Protein AF-A0A934YVG6-F1 (afdb_monomer_lite)

Secondary structure (DSSP, 8-state):
-HHHHHHHHHTTS---PPPP---GGGGTTS-GGG--TTTTHHHHHHHHHHH--HHHHHHHHHHH-HHHHHHHHHH-SS--HHHHHHHHHHHT--GGGSHHHHTTTTT-TTS-HHHHHHHHHHHH-PPPPPPPPTTGGG--

pLDDT: mean 76.4, std 20.58, range [34.06, 97.19]

Sequence (140 aa):
MIARIAIVYLCKAMTTKPIPVFARRIFWDVDFDKLDYEGKADFVIERVCTWGDVPDIRQVRRYYGDEQVLAVLLAAENMPSVSLYFWSSVLNRPVTDFKSYNVGEEEKPYNTKRAYFDRLNEIHGLPPMPEPHPAILRMS

Foldseek 3Di:
DVVVVVVVVVVVPDPPQPDFDFDCVLVVPDDPVPDDCPVPVLVQLLSCLQPNDPSSNVSNCSRCNPVRSVVSQQADQAHDPVSLVVCCVVVVHDSVSRNNVVNPPPDDCPPDPQSVVVVVCVVPVDDRDDDPDVVVVPPD

Structure (mmCIF, N/CA/C/O backbone):
data_AF-A0A934YVG6-F1
#
_entry.id   AF-A0A934YVG6-F1
#
loop_
_atom_site.group_PDB
_atom_site.id
_atom_site.type_symbol
_atom_site.label_atom_id
_atom_site.label_alt_id
_atom_site.label_comp_id
_atom_site.label_asym_id
_atom_site.label_entity_id
_atom_site.label_seq_id
_atom_site.pdbx_PDB_ins_code
_atom_site.Cartn_x
_atom_site.Cartn_y
_atom_site.Cartn_z
_atom_site.occupancy
_atom_site.B_iso_or_equiv
_atom_site.auth_seq_id
_atom_site.auth_comp_id
_atom_site.auth_asym_id
_atom_site.auth_atom_id
_atom_site.pdbx_PDB_model_num
ATOM 1 N N . MET A 1 1 ? -6.912 31.605 18.851 1.00 50.69 1 MET A N 1
ATOM 2 C CA . MET A 1 1 ? -6.323 30.607 17.923 1.00 50.69 1 MET A CA 1
ATOM 3 C C . MET A 1 1 ? -6.491 29.156 18.393 1.00 50.69 1 MET A C 1
ATOM 5 O O . MET A 1 1 ? -6.635 28.283 17.553 1.00 50.69 1 MET A O 1
ATOM 9 N N . ILE A 1 2 ? -6.556 28.895 19.706 1.00 54.25 2 ILE A N 1
ATOM 10 C CA . ILE A 1 2 ? -6.604 27.541 20.300 1.00 54.25 2 ILE A CA 1
ATOM 11 C C . ILE A 1 2 ? -7.954 26.818 20.064 1.00 54.25 2 ILE A C 1
ATOM 13 O O . ILE A 1 2 ? -7.976 25.627 19.770 1.00 54.25 2 ILE A O 1
ATOM 17 N N . ALA A 1 3 ? -9.082 27.541 20.071 1.00 46.38 3 ALA A N 1
ATOM 18 C CA . ALA A 1 3 ? -10.415 26.951 19.870 1.00 46.38 3 ALA A CA 1
ATOM 19 C C . ALA A 1 3 ? -10.666 26.401 18.447 1.00 46.38 3 ALA A C 1
ATOM 21 O O . ALA A 1 3 ? -11.414 25.444 18.283 1.00 46.38 3 ALA A O 1
ATOM 22 N N . ARG A 1 4 ? -10.017 26.959 17.411 1.00 51.03 4 ARG A N 1
ATOM 23 C CA . ARG A 1 4 ? -10.139 26.460 16.025 1.00 51.03 4 ARG A CA 1
ATOM 24 C C . ARG A 1 4 ? -9.427 25.126 15.823 1.00 51.03 4 ARG A C 1
ATOM 26 O O . ARG A 1 4 ? -9.911 24.296 15.067 1.00 51.03 4 ARG A O 1
ATOM 33 N N . ILE A 1 5 ? -8.311 24.920 16.522 1.00 52.09 5 ILE A N 1
ATOM 34 C CA . ILE A 1 5 ? -7.564 23.661 16.488 1.00 52.09 5 ILE A CA 1
ATOM 35 C C . ILE A 1 5 ? -8.397 22.575 17.184 1.00 52.09 5 ILE A C 1
ATOM 37 O O . ILE A 1 5 ? -8.658 21.539 16.587 1.00 52.09 5 ILE A O 1
ATOM 41 N N . ALA A 1 6 ? -8.931 22.848 18.379 1.00 46.31 6 ALA A N 1
ATOM 42 C CA . ALA A 1 6 ? -9.760 21.887 19.112 1.00 46.31 6 ALA A CA 1
ATOM 43 C C . ALA A 1 6 ? -11.020 21.431 18.342 1.00 46.31 6 ALA A C 1
ATOM 45 O O . ALA A 1 6 ? -11.365 20.255 18.398 1.00 46.31 6 ALA A O 1
ATOM 46 N N . ILE A 1 7 ? -11.674 22.316 17.575 1.00 45.75 7 ILE A N 1
ATOM 47 C CA . ILE A 1 7 ? -12.848 21.963 16.749 1.00 45.75 7 ILE A CA 1
ATOM 48 C C . ILE A 1 7 ? -12.477 21.002 15.605 1.00 45.75 7 ILE A C 1
ATOM 50 O O . ILE A 1 7 ? -13.234 20.075 15.323 1.00 45.75 7 ILE A O 1
ATOM 54 N N . VAL A 1 8 ? -11.300 21.161 14.985 1.00 51.47 8 VAL A N 1
ATOM 55 C CA . VAL A 1 8 ? -10.796 20.211 13.973 1.00 51.47 8 VAL A CA 1
ATOM 56 C C . VAL A 1 8 ? -10.489 18.847 14.604 1.00 51.47 8 VAL A C 1
ATOM 58 O O . VAL A 1 8 ? -10.808 17.818 14.014 1.00 51.47 8 VAL A O 1
ATOM 61 N N . TYR A 1 9 ? -9.926 18.824 15.817 1.00 50.53 9 TYR A N 1
ATOM 62 C CA . TYR A 1 9 ? -9.616 17.574 16.522 1.00 50.53 9 TYR A CA 1
ATOM 63 C C . TYR A 1 9 ? -10.865 16.852 17.062 1.00 50.53 9 TYR A C 1
ATOM 65 O O . TYR A 1 9 ? -10.904 15.625 17.041 1.00 50.53 9 TYR A O 1
ATOM 73 N N . LEU A 1 10 ? -11.911 17.577 17.474 1.00 46.50 10 LEU A N 1
ATOM 74 C CA . LEU A 1 10 ? -13.165 16.985 17.967 1.00 46.50 10 LEU A CA 1
ATOM 75 C C . LEU A 1 10 ? -14.041 16.396 16.847 1.00 46.50 10 LEU A C 1
ATOM 77 O O . LEU A 1 10 ? -14.759 15.431 17.087 1.00 46.50 10 LEU A O 1
ATOM 81 N N . CYS A 1 11 ? -13.957 16.914 15.617 1.00 42.84 11 CYS A N 1
ATOM 82 C CA . CYS A 1 11 ? -14.774 16.437 14.491 1.00 42.84 11 CYS A CA 1
ATOM 83 C C . CYS A 1 11 ? -14.240 15.150 13.828 1.00 42.84 11 CYS A C 1
ATOM 85 O O . CYS A 1 11 ? -14.909 14.569 12.977 1.00 42.84 11 CYS A O 1
ATOM 87 N N . LYS A 1 12 ? -13.047 14.670 14.214 1.00 47.03 12 LYS A N 1
ATOM 88 C CA . LYS A 1 12 ? -12.514 13.372 13.754 1.00 47.03 12 LYS A CA 1
ATOM 89 C C . LYS A 1 12 ? -13.061 12.186 14.562 1.00 47.03 12 LYS A C 1
ATOM 91 O O . LYS A 1 12 ? -12.696 11.042 14.305 1.00 47.03 12 LYS A O 1
ATOM 96 N N . ALA A 1 13 ? -13.940 12.453 15.528 1.00 49.03 13 ALA A N 1
ATOM 97 C CA . ALA A 1 13 ? -14.611 11.443 16.322 1.00 49.03 13 ALA A CA 1
ATOM 98 C C . ALA A 1 13 ? -15.900 10.965 15.624 1.00 49.03 13 ALA A C 1
ATOM 100 O O . ALA A 1 13 ? -16.865 11.711 15.484 1.00 49.03 13 ALA A O 1
ATOM 101 N N . MET A 1 14 ? -15.908 9.670 15.287 1.00 50.28 14 MET A N 1
ATOM 102 C CA . MET A 1 14 ? -17.097 8.812 15.171 1.00 50.28 14 MET A CA 1
ATOM 103 C C . MET A 1 14 ? -17.948 8.928 13.895 1.00 50.28 14 MET A C 1
ATOM 105 O O . MET A 1 14 ? -19.163 9.098 13.956 1.00 50.28 14 MET A O 1
ATOM 109 N N . THR A 1 15 ? -17.349 8.663 12.731 1.00 51.91 15 THR A N 1
ATOM 110 C CA . THR A 1 15 ? -18.096 7.894 11.720 1.00 51.91 15 THR A CA 1
ATOM 111 C C . THR A 1 15 ? -17.746 6.429 11.946 1.00 51.91 15 THR A C 1
ATOM 113 O O . THR A 1 15 ? -16.593 6.035 11.793 1.00 51.91 15 THR A O 1
ATOM 116 N N . THR A 1 16 ? -18.702 5.617 12.394 1.00 61.06 16 THR A N 1
ATOM 117 C CA . THR A 1 16 ? -18.528 4.164 12.470 1.00 61.06 16 THR A CA 1
ATOM 118 C C . THR A 1 16 ? -18.452 3.640 11.040 1.00 61.06 16 THR A C 1
ATOM 120 O O . THR A 1 16 ? -19.460 3.324 10.408 1.00 61.06 16 THR A O 1
ATOM 123 N N . LYS A 1 17 ? -17.242 3.640 10.470 1.00 68.31 17 LYS A N 1
ATOM 124 C CA . LYS A 1 17 ? -17.020 3.083 9.140 1.00 68.31 17 LYS A CA 1
ATOM 125 C C . LYS A 1 17 ? -17.431 1.611 9.190 1.00 68.31 17 LYS A C 1
ATOM 127 O O . LYS A 1 17 ? -16.977 0.897 10.086 1.00 68.31 17 LYS A O 1
ATOM 132 N N . PRO A 1 18 ? -18.300 1.148 8.277 1.00 80.56 18 PRO A N 1
ATOM 133 C CA . PRO A 1 18 ? -18.661 -0.257 8.242 1.00 80.56 18 PRO A CA 1
ATOM 134 C C . PRO A 1 18 ? -17.388 -1.074 8.031 1.00 80.56 18 PRO A C 1
ATOM 136 O O . PRO A 1 18 ? -16.588 -0.747 7.152 1.00 80.56 18 PRO A O 1
ATOM 139 N N . ILE A 1 19 ? -17.207 -2.098 8.866 1.00 84.19 19 ILE A N 1
ATOM 140 C CA . ILE A 1 19 ? -16.047 -2.990 8.809 1.00 84.19 19 ILE A CA 1
ATOM 141 C C . ILE A 1 19 ? -15.961 -3.560 7.386 1.00 84.19 19 ILE A C 1
ATOM 143 O O . ILE A 1 19 ? -16.972 -4.063 6.877 1.00 84.19 19 ILE A O 1
ATOM 147 N N . PRO A 1 20 ? -14.802 -3.452 6.716 1.00 88.06 20 PRO A N 1
ATOM 148 C CA . PRO A 1 20 ? -14.662 -3.955 5.367 1.00 88.06 20 PRO A CA 1
ATOM 149 C C . PRO A 1 20 ? -14.664 -5.483 5.405 1.00 88.06 20 PRO A C 1
ATOM 151 O O . PRO A 1 20 ? -14.121 -6.106 6.316 1.00 88.06 20 PRO A O 1
ATOM 154 N N . VAL A 1 21 ? -15.272 -6.095 4.393 1.00 90.75 21 VAL A N 1
ATOM 155 C CA . VAL A 1 21 ? -15.251 -7.549 4.221 1.00 90.75 21 VAL A CA 1
ATOM 156 C C . VAL A 1 21 ? -14.331 -7.863 3.056 1.00 90.75 21 VAL A C 1
ATOM 158 O O . VAL A 1 21 ? -14.635 -7.503 1.920 1.00 90.75 21 VAL A O 1
ATOM 161 N N . PHE A 1 22 ? -13.222 -8.534 3.355 1.00 94.06 22 PHE A N 1
ATOM 162 C CA . PHE A 1 22 ? -12.253 -8.993 2.365 1.00 94.06 22 PHE A CA 1
ATOM 163 C C . PHE A 1 22 ? -12.285 -10.510 2.219 1.00 94.06 22 PHE A C 1
ATOM 165 O O . PHE A 1 22 ? -12.614 -11.240 3.160 1.00 94.06 22 PHE A O 1
ATOM 172 N N . ALA A 1 23 ? -11.884 -11.006 1.052 1.00 94.06 23 ALA A N 1
ATOM 173 C CA . ALA A 1 23 ? -11.705 -12.434 0.858 1.00 94.06 23 ALA A CA 1
ATOM 174 C C . ALA A 1 23 ? -10.554 -12.986 1.725 1.00 94.06 23 ALA A C 1
ATOM 176 O O . ALA A 1 23 ? -9.406 -12.556 1.612 1.00 94.06 23 ALA A O 1
ATOM 177 N N . ARG A 1 24 ? -10.833 -14.024 2.531 1.00 93.75 24 ARG A N 1
ATOM 178 C CA . ARG A 1 24 ? -9.844 -14.661 3.432 1.00 93.75 24 ARG A CA 1
ATOM 179 C C . ARG A 1 24 ? -8.563 -15.116 2.720 1.00 93.75 24 ARG A C 1
ATOM 181 O O . ARG A 1 24 ? -7.490 -15.050 3.304 1.00 93.75 24 ARG A O 1
ATOM 188 N N . ARG A 1 25 ? -8.657 -15.508 1.440 1.00 94.50 25 ARG A N 1
ATOM 189 C CA . ARG A 1 25 ? -7.515 -15.945 0.608 1.00 94.50 25 ARG A CA 1
ATOM 190 C C . ARG A 1 25 ? -6.390 -14.904 0.494 1.00 94.50 25 ARG A C 1
ATOM 192 O O . ARG A 1 25 ? -5.251 -15.275 0.239 1.00 94.50 25 ARG A O 1
ATOM 199 N N . ILE A 1 26 ? -6.708 -13.616 0.652 1.00 94.31 26 ILE A N 1
ATOM 200 C CA . ILE A 1 26 ? -5.741 -12.508 0.566 1.00 94.31 26 ILE A CA 1
ATOM 201 C C . ILE A 1 26 ? -4.760 -12.558 1.741 1.00 94.31 26 ILE A C 1
ATOM 203 O O . ILE A 1 26 ? -3.605 -12.175 1.598 1.00 94.31 26 ILE A O 1
ATOM 207 N N . PHE A 1 27 ? -5.217 -13.075 2.880 1.00 93.75 27 PHE A N 1
ATOM 208 C CA . PHE A 1 27 ? -4.524 -13.091 4.165 1.00 93.75 27 PHE A CA 1
ATOM 209 C C . PHE A 1 27 ? -4.129 -14.519 4.554 1.00 93.75 27 PHE A C 1
ATOM 211 O O . PHE A 1 27 ? -4.372 -14.964 5.670 1.00 93.75 27 PHE A O 1
ATOM 218 N N . TRP A 1 28 ? -3.573 -15.271 3.606 1.00 91.12 28 TRP A N 1
ATOM 219 C CA . TRP A 1 28 ? -3.294 -16.703 3.766 1.00 91.12 28 TRP A CA 1
ATOM 220 C C . TRP A 1 28 ? -2.248 -17.038 4.847 1.00 91.12 28 TRP A C 1
ATOM 222 O O . TRP A 1 28 ? -2.180 -18.180 5.291 1.00 91.12 28 TRP A O 1
ATOM 232 N N . ASP A 1 29 ? -1.439 -16.064 5.258 1.00 90.12 29 ASP A N 1
ATOM 233 C CA . ASP A 1 29 ? -0.310 -16.177 6.187 1.00 90.12 29 ASP A CA 1
ATOM 234 C C . ASP A 1 29 ? -0.582 -15.572 7.575 1.00 90.12 29 ASP A C 1
ATOM 236 O O . ASP A 1 29 ? 0.291 -15.607 8.443 1.00 90.12 29 ASP A O 1
ATOM 240 N N . VAL A 1 30 ? -1.776 -15.018 7.807 1.00 90.44 30 VAL A N 1
ATOM 241 C CA . VAL A 1 30 ? -2.144 -14.375 9.076 1.00 90.44 30 VAL A CA 1
ATOM 242 C C . VAL A 1 30 ? -3.489 -14.875 9.597 1.00 90.44 30 VAL A C 1
ATOM 244 O O . VAL A 1 30 ? -4.349 -15.337 8.851 1.00 90.44 30 VAL A O 1
ATOM 247 N N . ASP A 1 31 ? -3.682 -14.761 10.909 1.00 91.00 31 ASP A N 1
ATOM 248 C CA . ASP A 1 31 ? -4.956 -15.063 11.560 1.00 91.00 31 ASP A CA 1
ATOM 249 C C . ASP A 1 31 ? -5.998 -13.992 11.188 1.00 91.00 31 ASP A C 1
ATOM 251 O O . ASP A 1 31 ? -6.001 -12.888 11.739 1.00 91.00 31 ASP A O 1
ATOM 255 N N . PHE A 1 32 ? -6.857 -14.312 10.214 1.00 89.19 32 PHE A N 1
ATOM 256 C CA . PHE A 1 32 ? -7.852 -13.389 9.657 1.00 89.19 32 PHE A CA 1
ATOM 257 C C . PHE A 1 32 ? -8.804 -12.830 10.722 1.00 89.19 32 PHE A C 1
ATOM 259 O O . PHE A 1 32 ? -9.205 -11.671 10.639 1.00 89.19 32 PHE A O 1
ATOM 266 N N . ASP A 1 33 ? -9.150 -13.627 11.736 1.00 88.75 33 ASP A N 1
ATOM 267 C CA . ASP A 1 33 ? -10.123 -13.222 12.754 1.00 88.75 33 ASP A CA 1
ATOM 268 C C . ASP A 1 33 ? -9.512 -12.258 13.792 1.00 88.75 33 ASP A C 1
ATOM 270 O O . ASP A 1 33 ? -10.241 -11.606 14.538 1.00 88.75 33 ASP A O 1
ATOM 274 N N . LYS A 1 34 ? -8.179 -12.119 13.811 1.00 90.19 34 LYS A N 1
ATOM 275 C CA . LYS A 1 34 ? -7.431 -11.174 14.660 1.00 90.19 34 LYS A CA 1
ATOM 276 C C . LYS A 1 34 ? -6.796 -10.032 13.868 1.00 90.19 34 LYS A C 1
ATOM 278 O O . LYS A 1 34 ? -5.890 -9.363 14.370 1.00 90.19 34 LYS A O 1
ATOM 283 N N . LEU A 1 35 ? -7.221 -9.831 12.622 1.00 90.25 35 LEU A N 1
ATOM 284 C CA . LEU A 1 35 ? -6.667 -8.790 11.771 1.00 90.25 35 LEU A CA 1
ATOM 285 C C . LEU A 1 35 ? -7.022 -7.404 12.324 1.00 90.25 35 LEU A C 1
ATOM 287 O O . LEU A 1 35 ? -8.191 -7.062 12.496 1.00 90.25 35 LEU A O 1
ATOM 291 N N . ASP A 1 36 ? -5.993 -6.601 12.578 1.00 91.06 36 ASP A N 1
ATOM 292 C CA . ASP A 1 36 ? -6.145 -5.217 13.012 1.00 91.06 36 ASP A CA 1
ATOM 293 C C . ASP A 1 36 ? -6.190 -4.288 11.794 1.00 91.06 36 ASP A C 1
ATOM 295 O O . ASP A 1 36 ? -5.160 -3.958 11.200 1.00 91.06 36 ASP A O 1
ATOM 299 N N . TYR A 1 37 ? -7.401 -3.885 11.413 1.00 90.62 37 TYR A N 1
ATOM 300 C CA . TYR A 1 37 ? -7.628 -3.010 10.266 1.00 90.62 37 TYR A CA 1
ATOM 301 C C . TYR A 1 37 ? -7.074 -1.598 10.469 1.00 90.62 37 TYR A C 1
ATOM 303 O O . TYR A 1 37 ? -6.704 -0.963 9.484 1.00 90.62 37 TYR A O 1
ATOM 311 N N . GLU A 1 38 ? -7.005 -1.092 11.699 1.00 90.00 38 GLU A N 1
ATOM 312 C CA . GLU A 1 38 ? -6.574 0.285 11.960 1.00 90.00 38 GLU A CA 1
ATOM 313 C C . GLU A 1 38 ? -5.082 0.348 12.287 1.00 90.00 38 GLU A C 1
ATOM 315 O O . GLU A 1 38 ? -4.344 1.097 11.648 1.00 90.00 38 GLU A O 1
ATOM 320 N N . GLY A 1 39 ? -4.614 -0.480 13.223 1.00 91.50 39 GLY A N 1
ATOM 321 C CA . GLY A 1 39 ? -3.215 -0.497 13.655 1.00 91.50 39 GLY A CA 1
ATOM 322 C C . GLY A 1 39 ? -2.252 -1.101 12.632 1.00 91.50 39 GLY A C 1
ATOM 323 O O . GLY A 1 39 ? -1.046 -0.875 12.727 1.00 91.50 39 GLY A O 1
ATOM 324 N N . LYS A 1 40 ? -2.759 -1.836 11.631 1.00 93.38 40 LYS A N 1
ATOM 325 C CA . LYS A 1 40 ? -1.966 -2.393 10.520 1.00 93.38 40 LYS A CA 1
ATOM 326 C C . LYS A 1 40 ? -2.527 -2.022 9.145 1.00 93.38 40 LYS A C 1
ATOM 328 O O . LYS A 1 40 ? -2.461 -2.825 8.213 1.00 93.38 40 LYS A O 1
ATOM 333 N N . ALA A 1 41 ? -3.062 -0.808 9.009 1.00 94.75 41 ALA A N 1
ATOM 334 C CA . ALA A 1 41 ? -3.659 -0.325 7.764 1.00 94.75 41 ALA A CA 1
ATOM 335 C C . ALA A 1 41 ? -2.743 -0.510 6.542 1.00 94.75 41 ALA A C 1
ATOM 337 O O . ALA A 1 41 ? -3.196 -1.028 5.526 1.00 94.75 41 ALA A O 1
ATOM 338 N N . ASP A 1 42 ? -1.458 -0.168 6.660 1.00 95.62 42 ASP A N 1
ATOM 339 C CA . ASP A 1 42 ? -0.493 -0.264 5.558 1.00 95.62 42 ASP A CA 1
ATOM 340 C C . ASP A 1 42 ? -0.377 -1.702 5.033 1.00 95.62 42 ASP A C 1
ATOM 342 O O . ASP A 1 42 ? -0.504 -1.946 3.834 1.00 95.62 42 ASP A O 1
ATOM 346 N N . PHE A 1 43 ? -0.257 -2.672 5.947 1.00 95.00 43 PHE A N 1
ATOM 347 C CA . PHE A 1 43 ? -0.225 -4.097 5.616 1.00 95.00 43 PHE A CA 1
ATOM 348 C C . PHE A 1 43 ? -1.517 -4.554 4.928 1.00 95.00 43 PHE A C 1
ATOM 350 O O . PHE A 1 43 ? -1.471 -5.258 3.920 1.00 95.00 43 PHE A O 1
ATOM 357 N N . VAL A 1 44 ? -2.679 -4.156 5.455 1.00 95.81 44 VAL A N 1
ATOM 358 C CA . VAL A 1 44 ? -3.980 -4.545 4.890 1.00 95.81 44 VAL A CA 1
ATOM 359 C C . VAL A 1 44 ? -4.158 -3.968 3.487 1.00 95.81 44 VAL A C 1
ATOM 361 O O . VAL A 1 44 ? -4.526 -4.699 2.565 1.00 95.81 44 VAL A O 1
ATOM 364 N N . ILE A 1 45 ? -3.874 -2.676 3.315 1.00 96.88 45 ILE A N 1
ATOM 365 C CA . ILE A 1 45 ? -3.978 -1.975 2.035 1.00 96.88 45 ILE A CA 1
ATOM 366 C C . ILE A 1 45 ? -3.039 -2.617 1.017 1.00 96.88 45 ILE A C 1
ATOM 368 O O . ILE A 1 45 ? -3.500 -3.007 -0.053 1.00 96.88 45 ILE A O 1
ATOM 3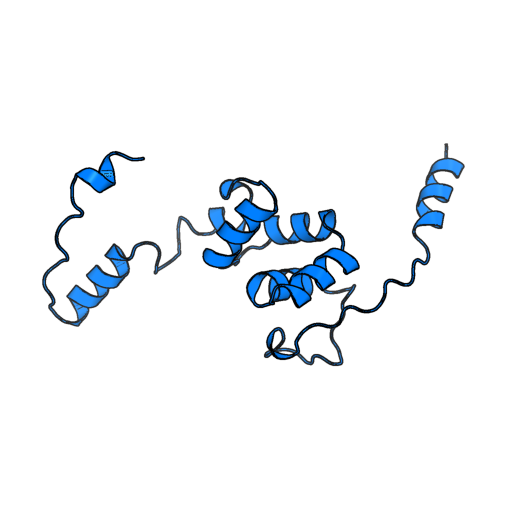72 N N . GLU A 1 46 ? -1.756 -2.789 1.343 1.00 95.25 46 GLU A N 1
ATOM 373 C CA . GLU A 1 46 ? -0.779 -3.378 0.425 1.00 95.25 46 GLU A CA 1
ATOM 374 C C . GLU A 1 46 ? -1.193 -4.796 -0.002 1.00 95.25 46 GLU A C 1
ATOM 376 O O . GLU A 1 46 ? -1.166 -5.121 -1.194 1.00 95.25 46 GLU A O 1
ATOM 381 N N . ARG A 1 47 ? -1.665 -5.631 0.936 1.00 94.69 47 ARG A N 1
ATOM 382 C CA . ARG A 1 47 ? -2.110 -7.003 0.637 1.00 94.69 47 ARG A CA 1
ATOM 383 C C . ARG A 1 47 ? -3.322 -7.031 -0.283 1.00 94.69 47 ARG A C 1
ATOM 385 O O . ARG A 1 47 ? -3.296 -7.742 -1.290 1.00 94.69 47 ARG A O 1
ATOM 392 N N . VAL A 1 48 ? -4.359 -6.255 0.024 1.00 96.56 48 VAL A N 1
ATOM 393 C CA . VAL A 1 48 ? -5.581 -6.197 -0.790 1.00 96.56 48 VAL A CA 1
ATOM 394 C C . VAL A 1 48 ? -5.297 -5.595 -2.163 1.00 96.56 48 VAL A C 1
ATOM 396 O O . VAL A 1 48 ? -5.754 -6.126 -3.168 1.00 96.56 48 VAL A O 1
ATOM 399 N N . CYS A 1 49 ? -4.503 -4.532 -2.241 1.00 95.69 49 CYS A N 1
ATOM 400 C CA . CYS A 1 49 ? -4.149 -3.903 -3.509 1.00 95.69 49 CYS A CA 1
ATOM 401 C C . CYS A 1 49 ? -3.237 -4.773 -4.387 1.00 95.69 49 CYS A C 1
ATOM 403 O O . CYS A 1 49 ? -3.145 -4.534 -5.591 1.00 95.69 49 CYS A O 1
ATOM 405 N N . THR A 1 50 ? -2.584 -5.781 -3.808 1.00 93.44 50 THR A N 1
ATOM 406 C CA . THR A 1 50 ? -1.731 -6.716 -4.548 1.00 93.44 50 THR A CA 1
ATOM 407 C C . THR A 1 50 ? -2.475 -7.983 -4.973 1.00 93.44 50 THR A C 1
ATOM 409 O O . THR A 1 50 ? -2.321 -8.422 -6.110 1.00 93.44 50 THR A O 1
ATOM 412 N N . TRP A 1 51 ? -3.280 -8.572 -4.083 1.00 93.94 51 TRP A N 1
ATOM 413 C CA . TRP A 1 51 ? -3.873 -9.907 -4.274 1.00 93.94 51 TRP A CA 1
ATOM 414 C C . TRP A 1 51 ? -5.408 -9.926 -4.290 1.00 93.94 51 TRP A C 1
ATOM 416 O O . TRP A 1 51 ? -6.013 -10.967 -4.567 1.00 93.94 51 TRP A O 1
ATOM 426 N N . GLY A 1 52 ? -6.043 -8.804 -3.955 1.00 94.75 52 GLY A N 1
ATOM 427 C CA . GLY A 1 52 ? -7.493 -8.655 -3.917 1.00 94.75 52 GLY A CA 1
ATOM 428 C C . GLY A 1 52 ? -8.110 -8.497 -5.301 1.00 94.75 52 GLY A C 1
ATOM 429 O O . GLY A 1 52 ? -7.451 -8.141 -6.278 1.00 94.75 52 GLY A O 1
ATOM 430 N N . ASP A 1 53 ? -9.407 -8.773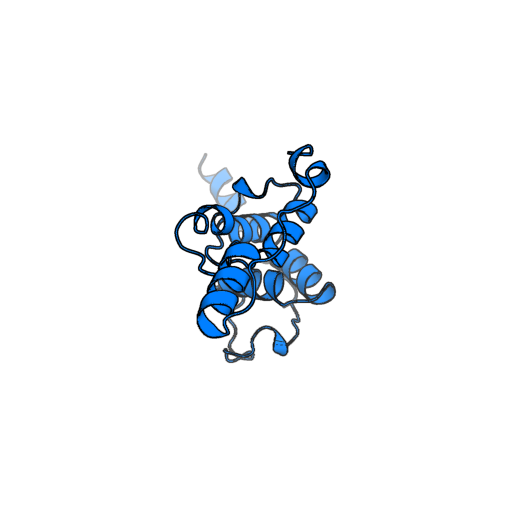 -5.379 1.00 95.19 53 ASP A N 1
ATOM 431 C CA . ASP A 1 53 ? -10.205 -8.525 -6.574 1.00 95.19 53 ASP A CA 1
ATOM 432 C C . ASP A 1 53 ? -10.896 -7.150 -6.535 1.00 95.19 53 ASP A C 1
ATOM 434 O O . ASP A 1 53 ? -10.728 -6.340 -5.623 1.00 95.19 53 ASP A O 1
ATOM 438 N N . VAL A 1 54 ? -11.672 -6.846 -7.576 1.00 94.94 54 VAL A N 1
ATOM 439 C CA . VAL A 1 54 ? -12.363 -5.556 -7.715 1.00 94.94 54 VAL A CA 1
ATOM 440 C C . VAL A 1 54 ? -13.308 -5.255 -6.532 1.00 94.94 54 VAL A C 1
ATOM 442 O O . VAL A 1 54 ? -13.356 -4.099 -6.097 1.00 94.94 54 VAL A O 1
ATOM 445 N N . PRO A 1 55 ? -14.111 -6.208 -6.013 1.00 95.62 55 PRO A N 1
ATOM 446 C CA . PRO A 1 55 ? -14.808 -6.049 -4.735 1.00 95.62 55 PRO A CA 1
ATOM 447 C C . PRO A 1 55 ? -13.898 -5.663 -3.563 1.00 95.62 55 PRO A C 1
ATOM 449 O O . PRO A 1 55 ? -14.194 -4.669 -2.897 1.00 95.62 55 PRO A O 1
ATOM 452 N N . ASP A 1 56 ? -12.798 -6.385 -3.339 1.00 96.12 56 ASP A N 1
ATOM 453 C CA . ASP A 1 56 ? -11.884 -6.114 -2.220 1.00 96.12 56 ASP A CA 1
ATOM 454 C C . ASP A 1 56 ? -11.264 -4.711 -2.331 1.00 96.12 56 ASP A C 1
ATOM 456 O O . ASP A 1 56 ? -11.269 -3.932 -1.376 1.00 96.12 56 ASP A O 1
ATOM 460 N N . ILE A 1 57 ? -10.814 -4.342 -3.533 1.00 95.25 57 ILE A N 1
ATOM 461 C CA . ILE A 1 57 ? -10.251 -3.020 -3.834 1.00 95.25 57 ILE A CA 1
ATOM 462 C C . ILE A 1 57 ? -11.264 -1.907 -3.532 1.00 95.25 57 ILE A C 1
ATOM 464 O O . ILE A 1 57 ? -10.916 -0.882 -2.940 1.00 95.25 57 ILE A O 1
ATOM 468 N N . ARG A 1 58 ? -12.538 -2.098 -3.901 1.00 94.94 58 ARG A N 1
ATOM 469 C CA . ARG A 1 58 ? -13.604 -1.133 -3.585 1.00 94.94 58 ARG A CA 1
ATOM 470 C C . ARG A 1 58 ? -13.819 -0.992 -2.081 1.00 94.94 58 ARG A C 1
ATOM 472 O O . ARG A 1 58 ? -14.037 0.124 -1.615 1.00 94.94 58 ARG A O 1
ATOM 479 N N . GLN A 1 59 ? -13.749 -2.089 -1.328 1.00 95.06 59 GLN A N 1
ATOM 480 C CA . GLN A 1 59 ? -13.881 -2.062 0.132 1.00 95.06 59 GLN A CA 1
ATOM 481 C C . GLN A 1 59 ? -12.702 -1.341 0.790 1.00 95.06 59 GLN A C 1
ATOM 483 O O . GLN A 1 59 ? -12.931 -0.471 1.629 1.00 95.06 59 GLN A O 1
ATOM 488 N N . VAL A 1 60 ? -11.463 -1.616 0.360 1.00 95.75 60 VAL A N 1
ATOM 489 C CA . VAL A 1 60 ? -10.264 -0.923 0.864 1.00 95.75 60 VAL A CA 1
ATOM 490 C C . VAL A 1 60 ? -10.383 0.581 0.649 1.00 95.75 60 VAL A C 1
ATOM 492 O O . VAL A 1 60 ? -10.226 1.351 1.595 1.00 95.75 60 VAL A O 1
ATOM 495 N N . ARG A 1 61 ? -10.738 1.009 -0.567 1.00 94.44 61 ARG A N 1
ATOM 496 C CA . ARG A 1 61 ? -10.869 2.434 -0.897 1.00 94.44 61 ARG A CA 1
ATOM 497 C C . ARG A 1 61 ? -12.000 3.104 -0.125 1.00 94.44 61 ARG A C 1
ATOM 499 O O . ARG A 1 61 ? -11.842 4.223 0.346 1.00 94.44 61 ARG A O 1
ATOM 506 N N . ARG A 1 62 ? -13.126 2.410 0.069 1.00 94.12 62 ARG A N 1
ATOM 507 C CA . ARG A 1 62 ? -14.248 2.909 0.877 1.00 94.12 62 ARG A CA 1
ATOM 508 C C . ARG A 1 62 ? -13.882 3.057 2.355 1.00 94.12 62 ARG A C 1
ATOM 510 O O . ARG A 1 62 ? -14.332 4.007 2.991 1.00 94.12 62 ARG A O 1
ATOM 517 N N . TYR A 1 63 ? -13.129 2.109 2.906 1.00 94.94 63 TYR A N 1
ATOM 518 C CA . TYR A 1 63 ? -12.813 2.077 4.329 1.00 94.94 63 TYR A CA 1
ATOM 519 C C . TYR A 1 63 ? -11.646 3.007 4.685 1.00 94.94 63 TYR A C 1
ATOM 521 O O . TYR A 1 63 ? -11.789 3.864 5.555 1.00 94.94 63 TYR A O 1
ATOM 529 N N . TYR A 1 64 ? -10.515 2.913 3.990 1.00 94.56 64 TYR A N 1
ATOM 530 C CA . TYR A 1 64 ? -9.331 3.732 4.280 1.00 94.56 64 TYR A CA 1
ATOM 531 C C . TYR A 1 64 ? -9.390 5.116 3.626 1.00 94.56 64 TYR A C 1
ATOM 533 O O . TYR A 1 64 ? -8.931 6.098 4.204 1.00 94.56 64 TYR A O 1
ATOM 541 N N . GLY A 1 65 ? -10.047 5.222 2.472 1.00 94.44 65 GLY A N 1
ATOM 542 C CA . GLY A 1 65 ? -10.052 6.430 1.656 1.00 94.44 65 GLY A CA 1
ATOM 543 C C . GLY A 1 65 ? -8.888 6.457 0.667 1.00 94.44 65 GLY A C 1
ATOM 544 O O . GLY A 1 65 ? -7.822 5.889 0.904 1.00 94.44 65 GLY A O 1
ATOM 545 N N . ASP A 1 66 ? -9.101 7.142 -0.453 1.00 93.94 66 ASP A N 1
ATOM 546 C CA . ASP A 1 66 ? -8.153 7.154 -1.570 1.00 93.94 66 ASP A CA 1
ATOM 547 C C . ASP A 1 66 ? -6.805 7.786 -1.212 1.00 93.94 66 ASP A C 1
ATOM 549 O O . ASP A 1 66 ? -5.775 7.321 -1.688 1.00 93.94 66 ASP A O 1
ATOM 553 N N . GLU A 1 67 ? -6.791 8.803 -0.347 1.00 94.88 67 GLU A N 1
ATOM 554 C CA . GLU A 1 67 ? -5.556 9.470 0.084 1.00 94.88 67 GLU A CA 1
ATOM 555 C C . GLU A 1 67 ? -4.642 8.530 0.874 1.00 94.88 67 GLU A C 1
ATOM 557 O O . GLU A 1 67 ? -3.442 8.462 0.607 1.00 94.88 67 GLU A O 1
ATOM 562 N N . GLN A 1 68 ? -5.210 7.771 1.817 1.00 95.81 68 GLN A N 1
ATOM 563 C CA . GLN A 1 68 ? -4.447 6.813 2.614 1.00 95.81 68 GLN A CA 1
ATOM 564 C C . GLN A 1 68 ? -3.969 5.649 1.745 1.00 95.81 68 GLN A C 1
ATOM 566 O O . GLN A 1 68 ? -2.808 5.261 1.832 1.00 95.81 68 GLN A O 1
ATOM 571 N N . VAL A 1 69 ? -4.836 5.132 0.869 1.00 96.81 69 VAL A N 1
ATOM 572 C CA . VAL A 1 69 ? -4.459 4.070 -0.072 1.00 96.81 69 VAL A CA 1
ATOM 573 C C . VAL A 1 69 ? -3.316 4.531 -0.973 1.00 96.81 69 VAL A C 1
ATOM 575 O O . VAL A 1 69 ? -2.314 3.834 -1.078 1.00 96.81 69 VAL A O 1
ATOM 578 N N . LEU A 1 70 ? -3.414 5.723 -1.565 1.00 96.25 70 LEU A N 1
ATOM 579 C CA . LEU A 1 70 ? -2.350 6.296 -2.388 1.00 96.25 70 LEU A CA 1
ATOM 580 C C . LEU A 1 70 ? -1.033 6.400 -1.610 1.00 96.25 70 LEU A C 1
ATOM 582 O O . LEU A 1 70 ? -0.004 5.953 -2.110 1.00 96.25 70 LEU A O 1
ATOM 586 N N . ALA A 1 71 ? -1.061 6.955 -0.396 1.00 96.94 71 ALA A N 1
ATOM 587 C CA . ALA A 1 71 ? 0.137 7.121 0.423 1.00 96.94 71 ALA A CA 1
ATOM 588 C C . ALA A 1 71 ? 0.841 5.782 0.697 1.00 96.94 71 ALA A C 1
ATOM 590 O O . ALA A 1 71 ? 2.057 5.683 0.535 1.00 96.94 71 ALA A O 1
ATOM 591 N N . VAL A 1 72 ? 0.075 4.743 1.039 1.00 97.19 72 VAL A N 1
ATOM 592 C CA . VAL A 1 72 ? 0.615 3.400 1.284 1.00 97.19 72 VAL A CA 1
ATOM 593 C C . VAL A 1 72 ? 1.192 2.789 0.012 1.00 97.19 72 VAL A C 1
ATOM 595 O O . VAL A 1 72 ? 2.301 2.266 0.039 1.00 97.19 72 VAL A O 1
ATOM 598 N N . LEU A 1 73 ? 0.488 2.881 -1.119 1.00 96.31 73 LEU A N 1
ATOM 599 C CA . LEU A 1 73 ? 0.962 2.291 -2.375 1.00 96.31 73 LEU A CA 1
ATOM 600 C C . LEU A 1 73 ? 2.247 2.956 -2.886 1.00 96.31 73 LEU A C 1
ATOM 602 O O . LEU A 1 73 ? 3.115 2.261 -3.408 1.00 96.31 73 LEU A O 1
ATOM 606 N N . LEU A 1 74 ? 2.396 4.272 -2.709 1.00 94.81 74 LEU A N 1
ATOM 607 C CA . LEU A 1 74 ? 3.630 4.984 -3.056 1.00 94.81 74 LEU A CA 1
ATOM 608 C C . LEU A 1 74 ? 4.796 4.599 -2.135 1.00 94.81 74 LEU A C 1
ATOM 610 O O . LEU A 1 74 ? 5.932 4.494 -2.597 1.00 94.81 74 LEU A O 1
ATOM 614 N N . ALA A 1 75 ? 4.520 4.363 -0.850 1.00 95.19 75 ALA A N 1
ATOM 615 C CA . ALA A 1 75 ? 5.520 3.966 0.139 1.00 95.19 75 ALA A CA 1
ATOM 616 C C . ALA A 1 75 ? 5.875 2.467 0.101 1.00 95.19 75 ALA A C 1
ATOM 618 O O . ALA A 1 75 ? 6.912 2.083 0.647 1.00 95.19 75 ALA A O 1
ATOM 619 N N . ALA A 1 76 ? 5.048 1.633 -0.539 1.00 92.44 76 ALA A N 1
ATOM 620 C CA . ALA A 1 76 ? 5.235 0.190 -0.613 1.00 92.44 76 ALA A CA 1
ATOM 621 C C . ALA A 1 76 ? 6.579 -0.166 -1.261 1.00 92.44 76 ALA A C 1
ATOM 623 O O . ALA A 1 76 ? 6.900 0.264 -2.374 1.00 92.44 76 ALA A O 1
ATOM 624 N N . GLU A 1 77 ? 7.362 -0.977 -0.556 1.00 87.62 77 GLU A N 1
ATOM 625 C CA . GLU A 1 77 ? 8.740 -1.298 -0.927 1.00 87.62 77 GLU A CA 1
ATOM 626 C C . GLU A 1 77 ? 8.826 -2.451 -1.927 1.00 87.62 77 GLU A C 1
ATOM 628 O O . GLU A 1 77 ? 9.634 -2.411 -2.848 1.00 87.62 77 GLU A O 1
ATOM 633 N N . ASN A 1 78 ? 7.948 -3.447 -1.795 1.00 83.19 78 ASN A N 1
ATOM 634 C CA . ASN A 1 78 ? 8.047 -4.711 -2.526 1.00 83.19 78 ASN A CA 1
ATOM 635 C C . ASN A 1 78 ? 6.784 -5.030 -3.336 1.00 83.19 78 ASN A C 1
ATOM 637 O O . ASN A 1 78 ? 6.362 -6.183 -3.437 1.00 83.19 78 ASN A O 1
ATOM 641 N N . MET A 1 79 ? 6.187 -4.011 -3.957 1.00 85.50 79 MET A N 1
ATOM 642 C CA . MET A 1 79 ? 5.023 -4.207 -4.819 1.00 85.50 79 MET A CA 1
ATOM 643 C C . MET A 1 79 ? 5.398 -4.957 -6.114 1.00 85.50 79 MET A C 1
ATOM 645 O O . MET A 1 79 ? 6.357 -4.575 -6.797 1.00 85.50 79 MET A O 1
ATOM 649 N N . PRO A 1 80 ? 4.637 -5.994 -6.512 1.00 86.50 80 PRO A N 1
ATOM 650 C CA . PRO A 1 80 ? 4.828 -6.660 -7.796 1.00 86.50 80 PRO A CA 1
ATOM 651 C C . PRO A 1 80 ? 4.604 -5.710 -8.974 1.00 86.50 80 PRO A C 1
ATOM 653 O O . PRO A 1 80 ? 3.677 -4.900 -8.960 1.00 86.50 80 PRO A O 1
ATOM 656 N N . SER A 1 81 ? 5.388 -5.863 -10.046 1.00 83.44 81 SER A N 1
ATOM 657 C CA . SER A 1 81 ? 5.322 -4.982 -11.222 1.00 83.44 81 SER A CA 1
ATOM 658 C C . SER A 1 81 ? 3.924 -4.911 -11.844 1.00 83.44 81 SER A C 1
ATOM 660 O O . SER A 1 81 ? 3.491 -3.843 -12.259 1.00 83.44 81 SER A O 1
ATOM 662 N N . VAL A 1 82 ? 3.190 -6.031 -11.876 1.00 87.00 82 VAL A N 1
ATOM 663 C CA . VAL A 1 82 ? 1.814 -6.072 -12.404 1.00 87.00 82 VAL A CA 1
ATOM 664 C C . VAL A 1 82 ? 0.891 -5.150 -11.602 1.00 87.00 82 VAL A C 1
ATOM 666 O O . VAL A 1 82 ? 0.173 -4.342 -12.188 1.00 87.00 82 VAL A O 1
ATOM 669 N N . SER A 1 83 ? 0.944 -5.230 -10.269 1.00 89.94 83 SER A N 1
ATOM 670 C CA 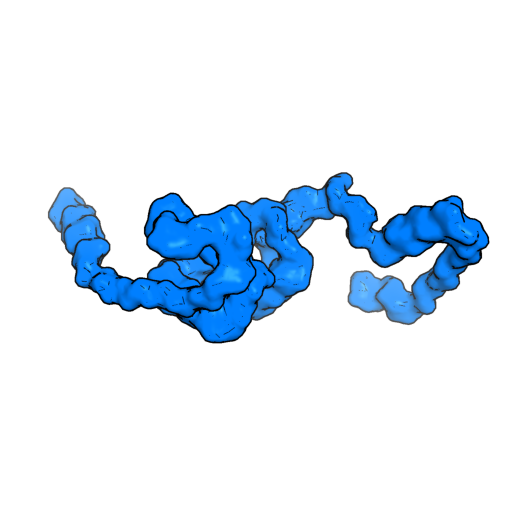. SER A 1 83 ? 0.168 -4.365 -9.377 1.00 89.94 83 SER A CA 1
ATOM 671 C C . SER A 1 83 ? 0.612 -2.909 -9.505 1.00 89.94 83 SER A C 1
ATOM 673 O O . SER A 1 83 ? -0.232 -2.023 -9.578 1.00 89.94 83 SER A O 1
ATOM 675 N N . LEU A 1 84 ? 1.917 -2.658 -9.618 1.00 90.88 84 LEU A N 1
ATOM 676 C CA . LEU A 1 84 ? 2.474 -1.318 -9.785 1.00 90.88 84 LEU A CA 1
ATOM 677 C C . LEU A 1 84 ? 1.936 -0.621 -11.042 1.00 90.88 84 LEU A C 1
ATOM 679 O O . LEU A 1 84 ? 1.411 0.486 -10.948 1.00 90.88 84 LEU A O 1
ATOM 683 N N . TYR A 1 85 ? 2.003 -1.267 -12.212 1.00 91.94 85 TYR A N 1
ATOM 684 C CA . TYR A 1 85 ? 1.475 -0.685 -13.454 1.00 91.94 85 TYR A CA 1
ATOM 685 C C . TYR A 1 85 ? -0.038 -0.469 -13.392 1.00 91.94 85 TYR A C 1
ATOM 687 O O . TYR A 1 85 ? -0.541 0.559 -13.852 1.00 91.94 85 TYR A O 1
ATOM 695 N N . PHE A 1 86 ? -0.766 -1.407 -12.782 1.00 93.56 86 PHE A N 1
ATOM 696 C CA . PHE A 1 86 ? -2.192 -1.239 -12.539 1.00 93.56 86 PHE A CA 1
ATOM 697 C C . PHE A 1 86 ? -2.464 0.014 -11.694 1.00 93.56 86 PHE A C 1
ATOM 699 O O . PHE A 1 86 ? -3.218 0.887 -12.123 1.00 93.56 86 PHE A O 1
ATOM 706 N N . TRP A 1 87 ? -1.809 0.169 -10.544 1.00 94.81 87 TRP A N 1
ATOM 707 C CA . TRP A 1 87 ? -2.030 1.311 -9.656 1.00 94.81 87 TRP A CA 1
ATOM 708 C C . TRP A 1 87 ? -1.526 2.634 -10.226 1.00 94.81 87 TRP A C 1
ATOM 710 O O . TRP A 1 87 ? -2.184 3.653 -10.032 1.00 94.81 87 TRP A O 1
ATOM 720 N N . SER A 1 88 ? -0.445 2.627 -11.003 1.00 92.94 88 SER A N 1
ATOM 721 C CA . SER A 1 88 ? -0.002 3.785 -11.785 1.00 92.94 88 SER A CA 1
ATOM 722 C C . SER A 1 88 ? -1.112 4.286 -12.716 1.00 92.94 88 SER A C 1
ATOM 724 O O . SER A 1 88 ? -1.426 5.479 -12.719 1.00 92.94 88 SER A O 1
ATOM 726 N N . SER A 1 89 ?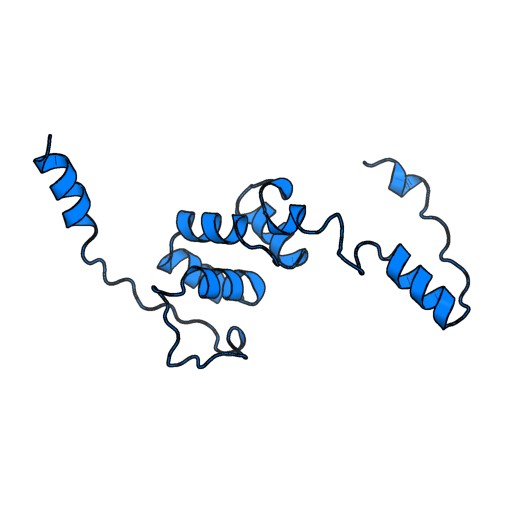 -1.781 3.371 -13.428 1.00 92.56 89 SER A N 1
ATOM 727 C CA . SER A 1 89 ? -2.892 3.720 -14.319 1.00 92.56 89 SER A CA 1
ATOM 728 C C . SER A 1 89 ? -4.140 4.193 -13.565 1.00 92.56 89 SER A C 1
ATOM 730 O O . SER A 1 89 ? -4.753 5.188 -13.945 1.00 92.56 89 SER A O 1
ATOM 732 N N . VAL A 1 90 ? -4.494 3.529 -12.460 1.00 92.75 90 VAL A N 1
ATOM 733 C CA . VAL A 1 90 ? -5.703 3.834 -11.678 1.00 92.75 90 VAL A CA 1
ATOM 734 C C . VAL A 1 90 ? -5.579 5.161 -10.932 1.00 92.75 90 VAL A C 1
ATOM 736 O O . VAL A 1 90 ? -6.558 5.897 -10.824 1.00 92.75 90 VAL A O 1
ATOM 739 N N . LEU A 1 91 ? -4.393 5.468 -10.408 1.00 90.12 91 LEU A N 1
ATOM 740 C CA . LEU A 1 91 ? -4.134 6.667 -9.606 1.00 90.12 91 LEU A CA 1
ATOM 741 C C . LEU A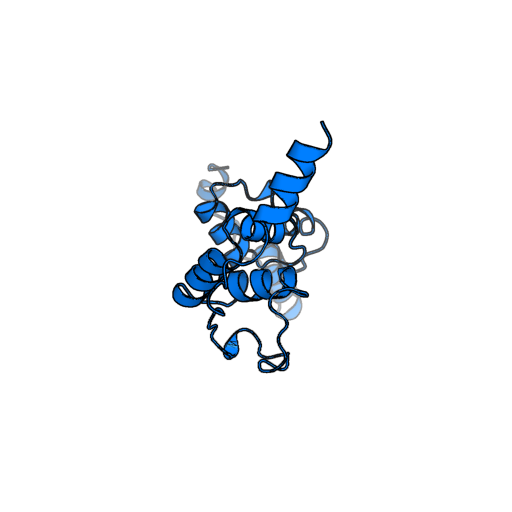 1 91 ? -3.658 7.850 -10.456 1.00 90.12 91 LEU A C 1
ATOM 743 O O . LEU A 1 91 ? -3.475 8.941 -9.918 1.00 90.12 91 LEU A O 1
ATOM 747 N N . ASN A 1 92 ? -3.461 7.639 -11.764 1.00 92.62 92 ASN A N 1
ATOM 748 C CA . ASN A 1 92 ? -2.885 8.612 -12.688 1.00 92.62 92 ASN A CA 1
ATOM 749 C C . ASN A 1 92 ? -1.552 9.181 -12.164 1.00 92.62 92 ASN A C 1
ATOM 751 O O . ASN A 1 92 ? -1.361 10.395 -12.057 1.00 92.62 92 ASN A O 1
ATOM 755 N N . ARG A 1 93 ? -0.647 8.276 -11.774 1.00 90.88 93 ARG A N 1
ATOM 756 C CA . ARG A 1 93 ? 0.692 8.593 -11.256 1.00 90.88 93 ARG A CA 1
ATOM 757 C C . ARG A 1 93 ? 1.757 7.870 -12.068 1.00 90.88 93 ARG A C 1
ATOM 759 O O . ARG A 1 93 ? 1.545 6.702 -12.397 1.00 90.88 93 ARG A O 1
ATOM 766 N N . PRO A 1 94 ? 2.892 8.508 -12.391 1.00 91.12 94 PRO A N 1
ATOM 767 C CA . PRO A 1 94 ? 3.987 7.819 -13.058 1.00 91.12 94 PRO A CA 1
ATOM 768 C C . PRO A 1 94 ? 4.562 6.718 -12.157 1.00 91.12 94 PRO A C 1
ATOM 770 O O . PRO A 1 94 ? 4.574 6.831 -10.933 1.00 91.12 94 PRO A O 1
ATOM 773 N N . VAL A 1 95 ? 5.065 5.645 -12.771 1.00 87.56 95 VAL A N 1
ATOM 774 C CA . VAL A 1 95 ? 5.650 4.494 -12.057 1.00 87.56 95 VAL A CA 1
ATOM 775 C C . VAL A 1 95 ? 6.844 4.873 -11.175 1.00 87.56 95 VAL A C 1
ATOM 777 O O . VAL A 1 95 ? 7.080 4.226 -10.162 1.00 87.56 95 VAL A O 1
ATOM 780 N N . THR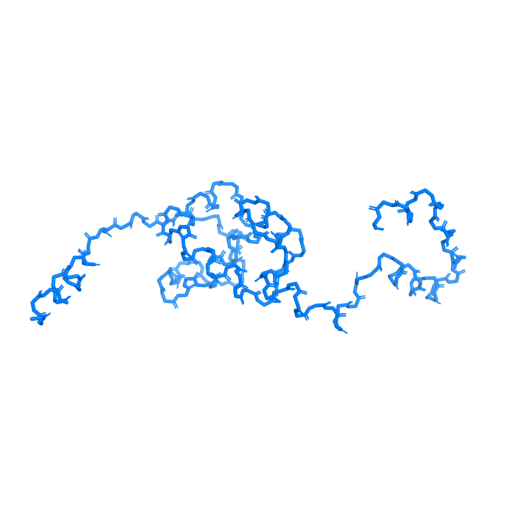 A 1 96 ? 7.542 5.957 -11.518 1.00 88.75 96 THR A N 1
ATOM 781 C CA . THR A 1 96 ? 8.687 6.510 -10.779 1.00 88.75 96 THR A CA 1
ATOM 782 C C . THR A 1 96 ? 8.321 7.047 -9.399 1.00 88.75 96 THR A C 1
ATOM 784 O O . THR A 1 96 ? 9.192 7.140 -8.537 1.00 88.75 96 THR A O 1
ATOM 787 N N . ASP A 1 97 ? 7.047 7.385 -9.171 1.00 90.56 97 ASP A N 1
ATOM 788 C CA . ASP A 1 97 ? 6.575 7.864 -7.867 1.00 90.56 97 ASP A CA 1
ATOM 789 C C . ASP A 1 97 ? 6.503 6.723 -6.835 1.00 90.56 97 ASP A C 1
ATOM 791 O O . ASP A 1 97 ? 6.492 6.973 -5.631 1.00 90.56 97 ASP A O 1
ATOM 795 N N . PHE A 1 98 ? 6.455 5.465 -7.284 1.00 91.06 98 PHE A N 1
ATOM 796 C CA . PHE A 1 98 ? 6.350 4.300 -6.411 1.00 91.06 98 PHE A CA 1
ATOM 797 C C . PHE A 1 98 ? 7.735 3.885 -5.910 1.00 91.06 98 PHE A C 1
ATOM 799 O O . PHE A 1 98 ? 8.625 3.567 -6.702 1.00 91.06 98 PHE A O 1
ATOM 806 N N . LYS A 1 99 ? 7.915 3.794 -4.586 1.00 91.25 99 LYS A N 1
ATOM 807 C CA . LYS A 1 99 ? 9.177 3.352 -3.970 1.00 91.25 99 LYS A CA 1
ATOM 808 C C . LYS A 1 99 ? 9.629 1.991 -4.516 1.00 91.25 99 LYS A C 1
ATOM 810 O O . LYS A 1 99 ? 10.790 1.830 -4.875 1.00 91.25 99 LYS A O 1
ATOM 815 N N . SER A 1 100 ? 8.703 1.046 -4.657 1.00 86.19 100 SER A N 1
ATOM 816 C CA . SER A 1 100 ? 8.940 -0.301 -5.207 1.00 86.19 100 SER A CA 1
ATOM 817 C C . SER A 1 100 ? 9.469 -0.361 -6.644 1.00 86.19 100 SER A C 1
ATOM 819 O O . SER A 1 100 ? 10.056 -1.382 -7.028 1.00 86.19 100 SER A O 1
ATOM 821 N N . TYR A 1 101 ? 9.285 0.700 -7.438 1.00 86.19 101 TYR A N 1
ATOM 822 C CA . TYR A 1 101 ? 9.927 0.834 -8.747 1.00 86.19 101 TYR A CA 1
ATOM 823 C C . TYR A 1 101 ? 11.423 1.118 -8.575 1.00 86.19 101 TYR A C 1
ATOM 825 O O . TYR A 1 101 ? 12.263 0.410 -9.123 1.00 86.19 101 TYR A O 1
ATOM 833 N N . ASN A 1 102 ? 11.746 2.091 -7.722 1.00 80.88 102 ASN A N 1
ATOM 834 C CA . ASN A 1 102 ? 13.107 2.586 -7.512 1.00 80.88 102 ASN A CA 1
ATOM 835 C C . ASN A 1 102 ? 13.985 1.621 -6.697 1.00 80.88 102 ASN A C 1
ATOM 837 O O . ASN A 1 102 ? 15.194 1.583 -6.879 1.00 80.88 102 ASN A O 1
ATOM 841 N N . VAL A 1 103 ? 13.383 0.796 -5.833 1.00 69.56 103 VAL A N 1
ATOM 842 C CA . VAL A 1 103 ? 14.088 -0.227 -5.032 1.00 69.56 103 VAL A CA 1
ATOM 843 C C . VAL A 1 103 ? 14.583 -1.405 -5.900 1.00 69.56 103 VAL A C 1
ATOM 845 O O . VAL A 1 103 ? 15.315 -2.267 -5.429 1.00 69.56 103 VAL A O 1
ATOM 848 N N . GLY A 1 104 ? 14.203 -1.464 -7.185 1.00 53.22 104 GLY A N 1
ATOM 849 C CA . GLY A 1 104 ? 14.370 -2.642 -8.037 1.00 53.22 104 GLY A CA 1
ATOM 850 C C . GLY A 1 104 ? 15.247 -2.516 -9.283 1.00 53.22 104 GLY A C 1
ATOM 851 O O . GLY A 1 104 ? 15.299 -3.500 -10.023 1.00 53.22 104 GLY A O 1
ATOM 852 N N . GLU A 1 105 ? 15.904 -1.384 -9.551 1.00 47.56 105 GLU A N 1
ATOM 853 C CA . GLU A 1 105 ? 16.830 -1.307 -10.697 1.00 47.56 105 GLU A CA 1
ATOM 854 C C . GLU A 1 105 ? 18.195 -1.966 -10.415 1.00 47.56 105 GLU A C 1
ATOM 856 O O . GLU A 1 105 ? 18.818 -2.456 -11.352 1.00 47.56 105 GLU A O 1
ATOM 861 N N . GLU A 1 106 ? 18.618 -2.103 -9.150 1.00 44.53 106 GLU A N 1
ATOM 862 C CA . GLU A 1 106 ? 19.938 -2.674 -8.816 1.00 44.53 106 GLU A CA 1
ATOM 863 C C . GLU A 1 106 ? 19.935 -4.178 -8.448 1.00 44.53 106 GLU A C 1
ATOM 865 O O . GLU A 1 106 ? 20.937 -4.846 -8.686 1.00 44.53 106 GLU A O 1
ATOM 870 N N . GLU A 1 107 ? 18.836 -4.772 -7.948 1.00 45.25 107 GLU A N 1
ATOM 871 C CA . GLU A 1 107 ? 18.878 -6.146 -7.383 1.00 45.25 107 GLU A CA 1
ATOM 872 C C . GLU A 1 107 ? 17.676 -7.068 -7.700 1.00 45.25 107 GLU A C 1
ATOM 874 O O . GLU A 1 107 ? 17.376 -7.995 -6.946 1.00 45.25 107 GLU A O 1
ATOM 879 N N . LYS A 1 108 ? 16.956 -6.899 -8.819 1.00 45.84 108 LYS A N 1
ATOM 880 C CA . LYS A 1 108 ? 15.924 -7.890 -9.212 1.00 45.84 108 LYS A CA 1
ATOM 881 C C . LYS A 1 108 ? 16.515 -8.961 -10.144 1.00 45.84 108 LYS A C 1
ATOM 883 O O . LYS A 1 108 ? 16.714 -8.674 -11.324 1.00 45.84 108 LYS A O 1
ATOM 888 N N . PRO A 1 109 ? 16.702 -10.229 -9.704 1.00 44.12 109 PRO A N 1
ATOM 889 C CA . PRO A 1 109 ? 17.331 -11.286 -10.513 1.00 44.12 109 PRO A CA 1
ATOM 890 C C . PRO A 1 109 ? 16.488 -11.752 -11.718 1.00 44.12 109 PRO A C 1
ATOM 892 O O . PRO A 1 109 ? 16.847 -12.713 -12.394 1.00 44.12 109 PRO A O 1
ATOM 895 N N . TYR A 1 110 ? 15.355 -11.097 -11.982 1.00 43.84 110 TYR A N 1
ATOM 896 C CA . TYR A 1 110 ? 14.380 -11.448 -13.014 1.00 43.84 110 TYR A CA 1
ATOM 897 C C . TYR A 1 110 ? 14.019 -10.282 -13.959 1.00 43.84 110 TYR A C 1
ATOM 899 O O . TYR A 1 110 ? 13.076 -10.410 -14.738 1.00 43.84 110 TYR A O 1
ATOM 907 N N . ASN A 1 111 ? 14.759 -9.162 -13.958 1.00 47.88 111 ASN A N 1
ATOM 908 C CA . ASN A 1 111 ? 14.448 -7.988 -14.797 1.00 47.88 111 ASN A CA 1
ATOM 909 C C . ASN A 1 111 ? 15.046 -8.010 -16.219 1.00 47.88 111 ASN A C 1
ATOM 911 O O . ASN A 1 111 ? 15.367 -6.997 -16.833 1.00 47.88 111 ASN A O 1
ATOM 915 N N . THR A 1 112 ? 15.161 -9.181 -16.819 1.00 49.19 112 THR A N 1
ATOM 916 C CA . THR A 1 112 ? 15.082 -9.261 -18.275 1.00 49.19 112 THR A CA 1
ATOM 917 C C . THR A 1 112 ? 14.651 -10.674 -18.580 1.00 49.19 112 THR A C 1
ATOM 919 O O . THR A 1 112 ? 15.294 -11.622 -18.135 1.00 49.19 112 THR A O 1
ATOM 922 N N . LYS A 1 113 ? 13.591 -10.856 -19.379 1.00 51.41 113 LYS A N 1
ATOM 923 C CA . LYS A 1 113 ? 13.345 -12.172 -19.993 1.00 51.41 113 LYS A CA 1
ATOM 924 C C . LYS A 1 113 ? 14.653 -12.706 -20.601 1.00 51.41 113 LYS A C 1
ATOM 926 O O . LYS A 1 113 ? 14.939 -13.881 -20.445 1.00 51.41 113 LYS A O 1
ATOM 931 N N . ARG A 1 114 ? 15.484 -11.805 -21.151 1.00 54.66 114 ARG A N 1
ATOM 932 C CA . ARG A 1 114 ? 16.874 -12.040 -21.567 1.00 54.66 114 ARG A CA 1
ATOM 933 C C . ARG A 1 114 ? 17.724 -12.725 -20.483 1.00 54.66 114 ARG A C 1
ATOM 935 O O . ARG A 1 114 ? 18.070 -13.868 -20.687 1.00 54.66 114 ARG A O 1
ATOM 942 N N . ALA A 1 115 ? 17.939 -12.127 -19.309 1.00 54.38 115 ALA A N 1
ATOM 943 C CA . ALA A 1 115 ? 18.751 -12.703 -18.231 1.00 54.38 115 ALA A CA 1
ATOM 944 C C . ALA A 1 115 ? 18.245 -14.064 -17.708 1.00 54.38 115 ALA A C 1
ATOM 946 O O . ALA A 1 115 ? 19.044 -14.938 -17.376 1.00 54.38 115 ALA A O 1
ATOM 947 N N . TYR A 1 116 ? 16.925 -14.275 -17.659 1.00 60.78 116 TYR A N 1
ATOM 948 C CA . TYR A 1 116 ? 16.351 -15.582 -17.317 1.00 60.78 116 TYR A CA 1
ATOM 949 C C . TYR A 1 116 ? 16.619 -16.627 -18.410 1.00 60.78 116 TYR A C 1
ATOM 951 O O . TYR A 1 116 ? 17.064 -17.731 -18.102 1.00 60.78 116 TYR A O 1
ATOM 959 N N . PHE A 1 117 ? 16.391 -16.281 -19.682 1.00 56.25 117 PHE A N 1
ATOM 960 C CA . PHE A 1 117 ? 16.672 -17.171 -20.810 1.00 56.25 117 PHE A CA 1
ATOM 961 C C . PHE A 1 117 ? 18.176 -17.411 -20.998 1.00 56.25 117 PHE A C 1
ATOM 963 O O . PHE A 1 117 ? 18.560 -18.543 -21.248 1.00 56.25 117 PHE A O 1
ATOM 970 N N . ASP A 1 118 ? 19.029 -16.410 -20.793 1.00 64.50 118 ASP A N 1
ATOM 971 C CA . ASP A 1 118 ? 20.490 -16.518 -20.861 1.00 64.50 118 ASP A CA 1
ATOM 972 C C . ASP A 1 118 ? 21.017 -17.457 -19.765 1.00 64.50 118 ASP A C 1
ATOM 974 O O . ASP A 1 118 ? 21.801 -18.360 -20.052 1.00 64.50 118 ASP A O 1
ATOM 978 N N . ARG A 1 119 ? 20.493 -17.347 -18.533 1.00 63.38 119 ARG A N 1
ATOM 979 C CA . ARG A 1 119 ? 20.794 -18.295 -17.447 1.00 63.38 119 ARG A CA 1
ATOM 980 C C . ARG A 1 119 ? 20.290 -19.711 -17.759 1.00 63.38 119 ARG A C 1
ATOM 982 O O . ARG A 1 119 ? 20.976 -20.688 -17.475 1.00 63.38 119 ARG A O 1
ATOM 989 N N . LEU A 1 120 ? 19.094 -19.862 -18.333 1.00 58.91 120 LEU A N 1
ATOM 990 C CA . LEU A 1 120 ? 18.587 -21.178 -18.747 1.00 58.91 120 LEU A CA 1
ATOM 991 C C . LEU A 1 120 ? 19.409 -21.784 -19.891 1.00 58.91 120 LEU A C 1
ATOM 993 O O . LEU A 1 120 ? 19.608 -22.998 -19.920 1.00 58.91 120 LEU A O 1
ATOM 997 N N . ASN A 1 121 ? 19.908 -20.952 -20.802 1.00 62.28 121 ASN A N 1
ATOM 998 C CA . ASN A 1 121 ? 20.775 -21.362 -21.899 1.00 62.28 121 ASN A CA 1
ATOM 999 C C . ASN A 1 121 ? 22.137 -21.848 -21.381 1.00 62.28 121 ASN A C 1
ATOM 1001 O O . ASN A 1 121 ? 22.639 -22.845 -21.892 1.00 62.28 121 ASN A O 1
ATOM 1005 N N . GLU A 1 122 ? 22.687 -21.238 -20.324 1.00 66.62 122 GLU A N 1
ATOM 1006 C CA . GLU A 1 122 ? 23.881 -21.746 -19.625 1.00 66.62 122 GLU A CA 1
ATOM 1007 C C . GLU A 1 122 ? 23.643 -23.101 -18.942 1.00 66.62 122 GLU A C 1
ATOM 1009 O O . GLU A 1 122 ? 24.498 -23.982 -19.003 1.00 66.62 122 GLU A O 1
ATOM 1014 N N . ILE A 1 123 ? 22.480 -23.294 -18.311 1.00 65.25 123 ILE A N 1
ATOM 1015 C CA . ILE A 1 123 ? 22.160 -24.530 -17.575 1.00 65.25 123 ILE A CA 1
ATOM 1016 C C . ILE A 1 123 ? 21.836 -25.696 -18.527 1.00 65.25 123 ILE A C 1
ATOM 1018 O O . ILE A 1 123 ? 22.151 -26.847 -18.223 1.00 65.25 123 ILE A O 1
ATOM 1022 N N . HIS A 1 124 ? 21.203 -25.418 -19.672 1.00 66.44 124 HIS A N 1
ATOM 1023 C CA . HIS A 1 124 ? 20.670 -26.438 -20.584 1.00 66.44 124 HIS A CA 1
ATOM 1024 C C . HIS A 1 124 ? 21.351 -26.497 -21.963 1.00 66.44 124 HIS A C 1
ATOM 1026 O O . HIS A 1 124 ? 20.977 -27.342 -22.776 1.00 66.44 124 HIS A O 1
ATOM 1032 N N . GLY A 1 125 ? 22.338 -25.640 -22.247 1.00 68.62 125 GLY A N 1
ATOM 1033 C CA . GLY A 1 125 ? 23.074 -25.627 -23.519 1.00 68.62 125 GLY A CA 1
ATOM 1034 C C . GLY A 1 125 ? 22.231 -25.221 -24.735 1.00 68.62 125 GLY A C 1
ATOM 1035 O O . GLY A 1 125 ? 22.508 -25.652 -25.854 1.00 68.62 125 GLY A O 1
ATOM 1036 N N . LEU A 1 126 ? 21.173 -24.438 -24.526 1.00 62.50 126 LEU A N 1
ATOM 1037 C CA . LEU A 1 126 ? 20.289 -23.962 -25.592 1.00 62.50 126 LEU A CA 1
ATOM 1038 C C . LEU A 1 126 ? 20.928 -22.778 -26.347 1.00 62.50 126 LEU A C 1
ATOM 1040 O O . LEU A 1 126 ? 21.633 -21.972 -25.736 1.00 62.50 126 LEU A O 1
ATOM 1044 N N . PRO A 1 127 ? 20.702 -22.644 -27.669 1.00 54.16 127 PRO A N 1
ATOM 1045 C CA . PRO A 1 127 ? 21.228 -21.517 -28.432 1.00 54.16 127 PRO A CA 1
ATOM 1046 C C . PRO A 1 127 ? 20.635 -20.190 -27.924 1.00 54.16 127 PRO A C 1
ATOM 1048 O O . PRO A 1 127 ? 19.452 -20.152 -27.566 1.00 54.16 127 PRO A O 1
ATOM 1051 N N . PRO A 1 128 ? 21.420 -19.094 -27.906 1.00 59.22 128 PRO A N 1
ATOM 1052 C CA . PRO A 1 128 ? 20.927 -17.794 -27.468 1.00 59.22 128 PRO A CA 1
ATOM 1053 C C . PRO A 1 128 ? 19.737 -17.367 -28.330 1.00 59.22 128 PRO A C 1
ATOM 1055 O O . PRO A 1 128 ? 19.717 -17.598 -29.542 1.00 59.22 128 PRO A O 1
ATOM 1058 N N . MET A 1 129 ? 18.732 -16.749 -27.704 1.00 59.09 129 MET A N 1
ATOM 1059 C CA . MET A 1 129 ? 17.559 -16.265 -28.434 1.00 59.09 129 MET A CA 1
ATOM 1060 C C . MET A 1 129 ? 17.987 -15.278 -29.531 1.00 59.09 129 MET A C 1
ATOM 1062 O O . MET A 1 129 ? 18.888 -14.467 -29.300 1.00 59.09 129 MET A O 1
ATOM 1066 N N . PRO A 1 130 ? 17.338 -15.307 -30.708 1.00 56.88 130 PRO A N 1
ATOM 1067 C CA . PRO A 1 130 ? 17.626 -14.352 -31.765 1.00 56.88 130 PRO A CA 1
ATOM 1068 C C . PRO A 1 130 ? 17.388 -12.921 -31.269 1.00 56.88 130 PRO A C 1
ATOM 1070 O O . PRO A 1 130 ? 16.441 -12.655 -30.522 1.00 56.88 130 PRO A O 1
ATOM 1073 N N . GLU A 1 131 ? 18.264 -12.007 -31.691 1.00 55.88 131 GLU A N 1
ATOM 1074 C CA . GLU A 1 131 ? 18.157 -10.574 -31.410 1.00 55.88 131 GLU A CA 1
ATOM 1075 C C . GLU A 1 131 ? 16.734 -10.062 -31.723 1.00 55.88 131 GLU A C 1
ATOM 1077 O O . GLU A 1 131 ? 16.153 -10.450 -32.746 1.00 55.88 131 GLU A O 1
ATOM 1082 N N . PRO A 1 132 ? 16.138 -9.208 -30.865 1.00 51.59 132 PRO A N 1
ATOM 1083 C CA . PRO A 1 132 ? 14.816 -8.660 -31.128 1.00 51.59 132 PRO A CA 1
ATOM 1084 C C . PRO A 1 132 ? 14.826 -7.894 -32.451 1.00 51.59 132 PRO A C 1
ATOM 1086 O O . PRO A 1 132 ? 15.771 -7.172 -32.768 1.00 51.59 132 PRO A O 1
ATOM 1089 N N . HIS A 1 133 ? 13.754 -8.046 -33.230 1.00 45.38 133 HIS A N 1
ATOM 1090 C CA . HIS A 1 133 ? 13.652 -7.409 -34.536 1.00 45.38 133 HIS A CA 1
ATOM 1091 C C . HIS A 1 133 ? 13.855 -5.885 -34.400 1.00 45.38 133 HIS A C 1
ATOM 1093 O O . HIS A 1 133 ? 13.217 -5.275 -33.536 1.00 45.38 133 HIS A O 1
ATOM 1099 N N . PRO A 1 134 ? 14.662 -5.236 -35.262 1.00 41.53 134 PRO A N 1
ATOM 1100 C CA . PRO A 1 134 ? 15.043 -3.821 -35.128 1.00 41.53 134 PRO A CA 1
ATOM 1101 C C . PRO A 1 134 ? 13.867 -2.825 -35.125 1.00 41.53 134 PRO A C 1
ATOM 1103 O O . PRO A 1 134 ? 14.042 -1.655 -34.794 1.00 41.53 134 PRO A O 1
ATOM 1106 N N . ALA A 1 135 ? 12.656 -3.281 -35.451 1.00 40.97 135 ALA A N 1
ATOM 1107 C CA . ALA A 1 135 ? 11.421 -2.507 -35.315 1.00 40.97 135 ALA A CA 1
ATOM 1108 C C . ALA A 1 135 ? 11.012 -2.253 -33.848 1.00 40.97 135 ALA A C 1
ATOM 1110 O O . ALA A 1 135 ? 10.361 -1.253 -33.570 1.00 40.97 135 ALA A O 1
ATOM 1111 N N . ILE A 1 136 ? 11.409 -3.123 -32.913 1.00 36.78 136 ILE A N 1
ATOM 1112 C CA . ILE A 1 136 ? 11.054 -3.030 -31.487 1.00 36.78 136 ILE A CA 1
ATOM 1113 C C . ILE A 1 136 ? 11.904 -1.961 -30.774 1.00 36.78 136 ILE A C 1
ATOM 1115 O O . ILE A 1 136 ? 11.427 -1.306 -29.855 1.00 36.78 136 ILE A O 1
ATOM 1119 N N . LEU A 1 137 ? 13.134 -1.724 -31.242 1.00 41.06 137 LEU A N 1
ATOM 1120 C CA . LEU A 1 137 ? 14.093 -0.775 -30.652 1.00 41.06 137 LEU A CA 1
ATOM 1121 C C . LEU A 1 137 ? 13.873 0.692 -31.074 1.00 41.06 137 LEU A C 1
ATOM 1123 O O . LEU A 1 137 ? 14.611 1.568 -30.641 1.00 41.06 137 LEU A O 1
ATOM 1127 N N . ARG A 1 138 ? 12.890 0.976 -31.941 1.00 37.91 138 ARG A N 1
ATOM 1128 C CA . ARG A 1 138 ? 12.610 2.329 -32.466 1.00 37.91 138 ARG A CA 1
ATOM 1129 C C . ARG A 1 138 ? 11.419 3.041 -31.812 1.00 37.91 138 ARG A C 1
ATOM 1131 O O . ARG A 1 138 ? 11.061 4.123 -32.266 1.00 37.91 138 ARG A O 1
ATOM 1138 N N . MET A 1 139 ? 10.789 2.450 -30.796 1.00 35.03 139 MET A N 1
ATOM 1139 C CA . MET A 1 139 ? 9.609 3.021 -30.121 1.00 35.03 139 MET A CA 1
ATOM 1140 C C . MET A 1 139 ? 9.881 3.515 -28.686 1.00 35.03 139 MET A C 1
ATOM 1142 O O . MET A 1 139 ? 8.931 3.773 -27.952 1.00 35.03 139 MET A O 1
ATOM 1146 N N . SER A 1 140 ? 11.151 3.657 -28.297 1.00 34.06 140 SER A N 1
ATOM 1147 C CA . SER A 1 140 ? 11.602 4.189 -27.000 1.00 34.06 140 SER A CA 1
ATOM 1148 C C . SER A 1 140 ? 12.473 5.420 -27.182 1.00 34.06 140 SER A C 1
ATOM 1150 O O . SER A 1 140 ? 13.412 5.308 -28.005 1.00 34.06 140 SER A O 1
#

Radius of gyration: 21.36 Å; chains: 1; bounding box: 42×57×56 Å